Protein AF-A0AAW3ND46-F1 (afdb_monomer_lite)

Radius of gyration: 21.7 Å; chains: 1; bounding box: 40×54×68 Å

pLDDT: mean 82.93, std 16.13, range [40.53, 98.38]

Secondary structure (DSSP, 8-state):
--HHHHHHHHHHHHHHHHHT-SPPPPTTSPPPGGGHHHHHHHHTTS-GGG--HHHHHHHHHHHHHHHHHHHHHHHHHHH-SEEE-TTS-EEE-THHHHHHHHHHHHHHHHHHHT-SGGGGGT--HHHHHHHHHHHHHHHHHHHHHHHHTT-------

Structure (mmCIF, N/CA/C/O backbone):
data_AF-A0AAW3ND46-F1
#
_entry.id   AF-A0AAW3ND46-F1
#
loop_
_atom_site.group_PDB
_atom_site.id
_atom_site.type_symbol
_atom_site.label_atom_id
_atom_site.label_alt_id
_atom_site.label_comp_id
_atom_site.label_asym_id
_atom_site.label_entity_id
_atom_site.label_seq_id
_atom_site.pdbx_PDB_ins_code
_atom_site.Cartn_x
_atom_site.Cartn_y
_atom_site.Cartn_z
_atom_site.occupancy
_atom_site.B_iso_or_equiv
_atom_site.auth_seq_id
_atom_site.auth_comp_id
_atom_site.auth_asym_id
_atom_site.auth_atom_id
_atom_site.pdbx_PDB_model_num
ATOM 1 N N . MET A 1 1 ? 19.446 11.994 -34.950 1.00 48.09 1 MET A N 1
ATOM 2 C CA . MET A 1 1 ? 18.879 10.809 -35.632 1.00 48.09 1 MET A CA 1
ATOM 3 C C . MET A 1 1 ? 19.284 9.558 -34.847 1.00 48.09 1 MET A C 1
ATOM 5 O O . MET A 1 1 ? 20.366 9.038 -35.062 1.00 48.09 1 MET A O 1
ATOM 9 N N . ARG A 1 2 ? 18.483 9.152 -33.846 1.00 54.22 2 ARG A N 1
ATOM 10 C CA . ARG A 1 2 ? 18.776 8.015 -32.934 1.00 54.22 2 ARG A CA 1
ATOM 11 C C . ARG A 1 2 ? 17.523 7.200 -32.551 1.00 54.22 2 ARG A C 1
ATOM 13 O O . ARG A 1 2 ? 17.527 6.427 -31.612 1.00 54.22 2 ARG A O 1
ATOM 20 N N . THR A 1 3 ? 16.435 7.367 -33.305 1.00 52.78 3 THR A N 1
ATOM 21 C CA . THR A 1 3 ? 15.072 6.996 -32.883 1.00 52.78 3 THR A CA 1
ATOM 22 C C . THR A 1 3 ? 14.716 5.520 -33.108 1.00 52.78 3 THR A C 1
ATOM 24 O O . THR A 1 3 ? 13.919 4.961 -32.364 1.00 52.78 3 THR A O 1
ATOM 27 N N . ARG A 1 4 ? 15.293 4.863 -34.125 1.00 57.28 4 ARG A N 1
ATOM 28 C CA . ARG A 1 4 ? 14.912 3.485 -34.499 1.00 57.28 4 ARG A CA 1
ATOM 29 C C . ARG A 1 4 ? 15.603 2.420 -33.628 1.00 57.28 4 ARG A C 1
ATOM 31 O O . ARG A 1 4 ? 14.979 1.426 -33.265 1.00 57.28 4 ARG A O 1
ATOM 38 N N . SER A 1 5 ? 16.861 2.648 -33.248 1.00 59.62 5 SER A N 1
ATOM 39 C CA . SER A 1 5 ? 17.641 1.708 -32.426 1.00 59.62 5 SER A CA 1
ATOM 40 C C . SER A 1 5 ? 17.194 1.688 -30.958 1.00 59.62 5 SER A C 1
ATOM 42 O O . SER A 1 5 ? 17.076 0.618 -30.366 1.00 59.62 5 SER A O 1
ATOM 44 N N . ASP A 1 6 ? 16.846 2.844 -30.382 1.00 67.75 6 ASP A N 1
ATOM 45 C CA . ASP A 1 6 ? 16.344 2.911 -28.999 1.00 67.75 6 ASP A CA 1
ATOM 46 C C . ASP A 1 6 ? 14.941 2.277 -28.875 1.00 67.75 6 ASP A C 1
ATOM 48 O O . ASP A 1 6 ? 14.637 1.590 -27.897 1.00 67.75 6 ASP A O 1
ATOM 52 N N . SER A 1 7 ? 14.093 2.430 -29.901 1.00 69.69 7 SER A N 1
ATOM 53 C CA . SER A 1 7 ? 12.746 1.840 -29.930 1.00 69.69 7 SER A CA 1
ATOM 54 C C . SER A 1 7 ? 12.763 0.314 -30.050 1.00 69.69 7 SER A C 1
ATOM 56 O O . SER A 1 7 ? 11.997 -0.354 -29.358 1.00 69.69 7 SER A O 1
ATOM 58 N N . THR A 1 8 ? 13.642 -0.243 -30.885 1.00 75.12 8 THR A N 1
ATOM 59 C CA . THR A 1 8 ? 13.802 -1.702 -31.026 1.00 75.12 8 THR A CA 1
ATOM 60 C C . THR A 1 8 ? 14.371 -2.323 -29.752 1.00 75.12 8 THR A C 1
ATOM 62 O O . THR A 1 8 ? 13.836 -3.317 -29.269 1.00 75.12 8 THR A O 1
ATOM 65 N N . THR A 1 9 ? 15.366 -1.680 -29.136 1.00 78.25 9 THR A N 1
ATOM 66 C CA . THR A 1 9 ? 15.918 -2.098 -27.835 1.00 78.25 9 THR A CA 1
ATOM 67 C C . THR A 1 9 ? 14.847 -2.104 -26.738 1.00 78.25 9 THR A C 1
ATOM 69 O O . THR A 1 9 ? 14.763 -3.045 -25.952 1.00 78.25 9 THR A O 1
ATOM 72 N N . THR A 1 10 ? 13.977 -1.090 -26.715 1.00 76.00 10 THR A N 1
ATOM 73 C CA . THR A 1 10 ? 12.874 -0.998 -25.742 1.00 76.00 10 THR A CA 1
ATOM 74 C C . THR A 1 10 ? 11.834 -2.101 -25.945 1.00 76.00 10 THR A C 1
ATOM 76 O O . THR A 1 10 ? 11.384 -2.698 -24.971 1.00 76.00 10 THR A O 1
ATOM 79 N N . ALA A 1 11 ? 11.475 -2.409 -27.195 1.00 78.88 11 ALA A N 1
ATOM 80 C CA . ALA A 1 11 ? 10.524 -3.476 -27.503 1.00 78.88 11 ALA A CA 1
ATOM 81 C C . ALA A 1 11 ? 11.055 -4.865 -27.106 1.00 78.88 11 ALA A C 1
ATOM 83 O O . ALA A 1 11 ? 10.318 -5.663 -26.529 1.00 78.88 11 ALA A O 1
ATOM 84 N N . VAL A 1 12 ? 12.343 -5.136 -27.352 1.00 80.94 12 VAL A N 1
ATOM 85 C CA . VAL A 1 12 ? 12.990 -6.394 -26.941 1.00 80.94 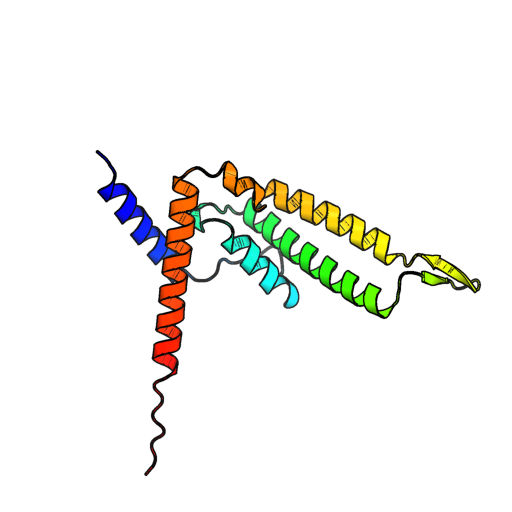12 VAL A CA 1
ATOM 86 C C . VAL A 1 12 ? 13.018 -6.523 -25.417 1.00 80.94 12 VAL A C 1
ATOM 88 O O . VAL A 1 12 ? 12.632 -7.566 -24.894 1.00 80.94 12 VAL A O 1
ATOM 91 N N . ALA A 1 13 ? 13.404 -5.465 -24.697 1.00 78.44 13 ALA A N 1
ATOM 92 C CA . ALA A 1 13 ? 13.407 -5.468 -23.233 1.00 78.44 13 ALA A CA 1
ATOM 93 C C . ALA A 1 13 ? 11.998 -5.686 -22.652 1.00 78.44 13 ALA A C 1
ATOM 95 O O . ALA A 1 13 ? 11.836 -6.444 -21.698 1.00 78.44 13 ALA A O 1
ATOM 96 N N . ALA A 1 14 ? 10.971 -5.085 -23.259 1.00 76.31 14 ALA A N 1
ATOM 97 C CA . ALA A 1 14 ? 9.583 -5.281 -22.854 1.00 76.31 14 ALA A CA 1
ATOM 98 C C . ALA A 1 14 ? 9.108 -6.729 -23.063 1.00 76.31 14 ALA A C 1
ATOM 100 O O . ALA A 1 14 ? 8.479 -7.305 -22.175 1.00 76.31 14 ALA A O 1
ATOM 101 N N . ALA A 1 15 ? 9.450 -7.340 -24.201 1.00 76.94 15 ALA A N 1
ATOM 102 C CA . ALA A 1 15 ? 9.143 -8.744 -24.468 1.00 76.94 15 ALA A CA 1
ATOM 103 C C . ALA A 1 15 ? 9.863 -9.684 -23.485 1.00 76.94 15 ALA A C 1
ATOM 105 O O . ALA A 1 15 ? 9.253 -10.612 -22.957 1.00 76.94 15 ALA A O 1
ATOM 106 N N . GLN A 1 16 ? 11.135 -9.412 -23.175 1.00 76.38 16 GLN A N 1
ATOM 107 C CA . GLN A 1 16 ? 11.898 -10.167 -22.175 1.00 76.38 16 GLN A CA 1
ATOM 108 C C . GLN A 1 16 ? 11.294 -10.029 -20.771 1.00 76.38 16 GLN A C 1
ATOM 110 O O . GLN A 1 16 ? 11.166 -11.023 -20.058 1.00 76.38 16 GLN A O 1
ATOM 115 N N . ALA A 1 17 ? 10.877 -8.823 -20.378 1.00 75.06 17 ALA A N 1
ATOM 116 C CA . ALA A 1 17 ? 10.232 -8.577 -19.090 1.00 75.06 17 ALA A CA 1
ATOM 117 C C . ALA A 1 17 ? 8.877 -9.294 -18.979 1.00 75.06 17 ALA A C 1
ATOM 119 O O . ALA A 1 17 ? 8.554 -9.823 -17.918 1.00 75.06 17 ALA A O 1
ATOM 120 N N . ALA A 1 18 ? 8.102 -9.351 -20.067 1.00 73.62 18 ALA A N 1
ATOM 121 C CA . ALA A 1 18 ? 6.863 -10.125 -20.118 1.00 73.62 18 ALA A CA 1
ATOM 122 C C . ALA A 1 18 ? 7.124 -11.641 -20.027 1.00 73.62 18 ALA A C 1
ATOM 124 O O . ALA A 1 18 ? 6.386 -12.344 -19.343 1.00 73.62 18 ALA A O 1
ATOM 125 N N . ALA A 1 19 ? 8.200 -12.133 -20.651 1.00 72.12 19 ALA A N 1
ATOM 126 C CA . ALA A 1 19 ? 8.590 -13.543 -20.611 1.00 72.12 19 ALA A CA 1
ATOM 127 C C . ALA A 1 19 ? 9.213 -13.986 -19.271 1.00 72.12 19 ALA A C 1
ATOM 129 O O . ALA A 1 19 ? 9.127 -15.157 -18.915 1.00 72.12 19 ALA A O 1
ATOM 130 N N . SER A 1 20 ? 9.828 -13.067 -18.515 1.00 68.38 20 SER A N 1
ATOM 131 C CA . SER A 1 20 ? 10.511 -13.359 -17.237 1.00 68.38 20 SER A CA 1
ATOM 132 C C . SER A 1 20 ? 9.558 -13.679 -16.075 1.00 68.38 20 SER A C 1
ATOM 134 O O . SER A 1 20 ? 10.005 -14.083 -15.002 1.00 68.38 20 SER A O 1
ATOM 136 N N . GLY A 1 21 ? 8.249 -13.527 -16.287 1.00 69.06 21 GLY A N 1
ATOM 137 C CA . GLY A 1 21 ? 7.216 -13.836 -15.306 1.00 69.06 21 GLY A CA 1
ATOM 138 C C . GLY A 1 21 ? 7.040 -12.770 -14.214 1.00 69.06 21 GLY A C 1
ATOM 139 O O . GLY A 1 21 ? 7.677 -11.712 -14.248 1.00 69.06 21 GLY A O 1
ATOM 140 N N . PRO A 1 22 ? 6.128 -13.013 -13.253 1.00 78.62 22 PRO A N 1
ATOM 141 C CA . PRO A 1 22 ? 5.796 -12.050 -12.208 1.00 78.62 22 PRO A CA 1
ATOM 142 C C . PRO A 1 22 ? 6.983 -11.744 -11.291 1.00 78.62 22 PRO A C 1
ATOM 144 O O . PRO A 1 22 ? 7.732 -12.635 -10.882 1.00 78.62 22 PRO A O 1
ATOM 147 N N . MET A 1 23 ? 7.127 -10.470 -10.928 1.00 86.75 23 MET A N 1
ATOM 148 C CA . MET A 1 23 ? 8.145 -10.021 -9.983 1.00 86.75 23 MET A CA 1
ATOM 149 C C . MET A 1 23 ? 7.853 -10.574 -8.586 1.00 86.75 23 MET A C 1
ATOM 151 O O . MET A 1 23 ? 6.727 -10.485 -8.097 1.00 86.75 23 MET A O 1
ATOM 155 N N . LYS A 1 24 ? 8.880 -11.133 -7.939 1.00 89.69 24 LYS A N 1
ATOM 156 C CA . LYS A 1 24 ? 8.756 -11.761 -6.620 1.00 89.69 24 LYS A CA 1
ATOM 157 C C . LYS A 1 24 ? 9.183 -10.808 -5.499 1.00 89.69 24 LYS A C 1
ATOM 159 O O . LYS A 1 24 ? 10.137 -10.048 -5.692 1.00 89.69 24 LYS A O 1
ATOM 164 N N . PRO A 1 25 ? 8.511 -10.844 -4.335 1.00 92.69 25 PRO A N 1
ATOM 165 C CA . PRO A 1 25 ? 8.955 -10.108 -3.158 1.00 92.69 25 PRO A CA 1
ATOM 166 C C . PRO A 1 25 ? 10.287 -10.665 -2.625 1.00 92.69 25 PRO A C 1
ATOM 168 O O . PRO A 1 25 ? 10.616 -11.822 -2.897 1.00 92.69 25 PRO A O 1
ATOM 171 N N . PRO A 1 26 ? 11.061 -9.876 -1.855 1.00 93.12 26 PRO A N 1
ATOM 172 C CA . PRO A 1 26 ? 12.303 -10.352 -1.251 1.00 93.12 26 PRO A CA 1
ATOM 173 C C . PRO A 1 26 ? 12.062 -11.485 -0.245 1.00 93.12 26 PRO A C 1
ATOM 175 O O . PRO A 1 26 ? 11.132 -11.404 0.553 1.00 93.12 26 PRO A O 1
ATOM 178 N N . ASP A 1 27 ? 12.964 -12.471 -0.189 1.00 91.19 27 ASP A N 1
ATOM 179 C CA . ASP A 1 27 ? 12.820 -13.683 0.645 1.00 91.19 27 ASP A CA 1
ATOM 180 C C . ASP A 1 27 ? 12.587 -13.411 2.143 1.00 91.19 27 ASP A C 1
ATOM 182 O O . ASP A 1 27 ? 11.955 -14.196 2.850 1.00 91.19 27 ASP A O 1
ATOM 186 N N . HIS A 1 28 ? 13.096 -12.283 2.644 1.00 92.00 28 HIS A N 1
ATOM 187 C CA . HIS A 1 28 ? 12.965 -11.888 4.045 1.00 92.00 28 HIS A CA 1
ATOM 188 C C . HIS A 1 28 ? 11.611 -11.232 4.377 1.00 92.00 28 HIS A C 1
ATOM 190 O O . HIS A 1 28 ? 11.350 -10.946 5.547 1.00 92.00 28 HIS A O 1
ATOM 196 N N . ILE A 1 29 ? 10.735 -11.001 3.389 1.00 93.88 29 ILE A N 1
ATOM 197 C CA . ILE A 1 29 ? 9.384 -10.463 3.588 1.00 93.88 29 ILE A CA 1
ATOM 198 C C . ILE A 1 29 ? 8.359 -11.439 3.023 1.00 93.88 29 ILE A C 1
ATOM 200 O O . ILE A 1 29 ? 8.259 -11.658 1.821 1.00 93.88 29 ILE A O 1
ATOM 204 N N . LYS A 1 30 ? 7.532 -11.984 3.914 1.00 94.25 30 LYS A N 1
ATOM 205 C CA . LYS A 1 30 ? 6.430 -12.870 3.539 1.00 94.25 30 LYS A CA 1
ATOM 206 C C . LYS A 1 30 ? 5.160 -12.059 3.298 1.00 94.25 30 LYS A C 1
ATOM 208 O O . LYS A 1 30 ? 4.708 -11.351 4.201 1.00 94.25 30 LYS A O 1
ATOM 213 N N . LEU A 1 31 ? 4.599 -12.185 2.098 1.00 95.56 31 LEU A N 1
ATOM 214 C CA . LEU A 1 31 ? 3.268 -11.686 1.758 1.00 95.56 31 LEU A CA 1
ATOM 215 C C . LEU A 1 31 ? 2.203 -12.721 2.141 1.00 95.56 31 LEU A C 1
ATOM 217 O O . LEU A 1 31 ? 2.392 -13.923 1.940 1.00 95.56 31 LEU A O 1
ATOM 221 N N . ARG A 1 32 ? 1.099 -12.246 2.713 1.00 96.75 32 ARG A N 1
ATOM 222 C CA . ARG A 1 32 ? -0.136 -13.005 2.953 1.00 96.75 32 ARG A CA 1
ATOM 223 C C . ARG A 1 32 ? -0.929 -13.080 1.650 1.00 96.75 32 ARG A C 1
ATOM 225 O O . ARG A 1 32 ? -0.712 -12.280 0.746 1.00 96.75 32 ARG A O 1
ATOM 232 N N . GLU A 1 33 ? -1.893 -13.990 1.586 1.00 95.19 33 GLU A N 1
ATOM 233 C CA . GLU A 1 33 ? -2.767 -14.155 0.417 1.00 95.19 33 GLU A CA 1
ATOM 234 C C . GLU A 1 33 ? -3.409 -12.828 -0.028 1.00 95.19 33 GLU A C 1
ATOM 236 O O . GLU A 1 33 ? -3.264 -12.419 -1.176 1.00 95.19 33 GLU A O 1
ATOM 241 N N . ASN A 1 34 ? -3.973 -12.076 0.921 1.00 95.56 34 ASN A N 1
ATOM 242 C CA . ASN A 1 34 ? -4.629 -10.792 0.650 1.00 95.56 34 ASN A CA 1
ATOM 243 C C . ASN A 1 34 ? -3.664 -9.648 0.286 1.00 95.56 34 ASN A C 1
ATOM 245 O O . ASN A 1 34 ? -4.119 -8.586 -0.129 1.00 95.56 34 ASN A O 1
ATOM 249 N N . ASP A 1 35 ? -2.348 -9.824 0.451 1.00 97.69 35 ASP A N 1
ATOM 250 C CA . ASP A 1 35 ? -1.367 -8.785 0.115 1.00 97.69 35 ASP A CA 1
ATOM 251 C C . ASP A 1 35 ? -1.014 -8.795 -1.386 1.00 97.69 35 ASP A C 1
ATOM 253 O O . ASP A 1 35 ? -0.576 -7.773 -1.919 1.00 97.69 35 ASP A O 1
ATOM 257 N N . TRP A 1 36 ? -1.201 -9.928 -2.078 1.00 95.56 36 TRP A N 1
ATOM 258 C CA . TRP A 1 36 ? -0.779 -10.120 -3.473 1.00 95.56 36 TRP A CA 1
ATOM 259 C C . TRP A 1 36 ? -1.419 -9.153 -4.475 1.00 95.56 36 TRP A C 1
ATOM 261 O O . TRP A 1 36 ? -0.668 -8.574 -5.261 1.00 95.56 36 TRP A O 1
ATOM 271 N N . PRO A 1 37 ? -2.736 -8.867 -4.428 1.00 94.75 37 PRO A N 1
ATOM 272 C CA . PRO A 1 37 ? -3.336 -7.899 -5.348 1.00 94.75 37 PRO A CA 1
ATOM 273 C C . PRO A 1 37 ? -2.700 -6.504 -5.242 1.00 94.75 37 PRO A C 1
ATOM 275 O O . PRO A 1 37 ? -2.489 -5.827 -6.249 1.00 94.75 37 PRO A O 1
ATOM 278 N N . TYR A 1 38 ? -2.344 -6.082 -4.024 1.00 95.75 38 TYR A N 1
ATOM 279 C CA . TYR A 1 38 ? -1.668 -4.806 -3.791 1.00 95.75 38 TYR A CA 1
ATOM 280 C C . TYR A 1 38 ? -0.217 -4.845 -4.271 1.00 95.75 38 TYR A C 1
ATOM 282 O O . TYR A 1 38 ? 0.240 -3.899 -4.911 1.00 95.75 38 TYR A O 1
ATOM 290 N N . TRP A 1 39 ? 0.500 -5.940 -4.000 1.00 95.69 39 TRP A N 1
ATOM 291 C CA . TRP A 1 39 ? 1.856 -6.155 -4.508 1.00 95.69 39 TRP A CA 1
ATOM 292 C C . TRP A 1 39 ? 1.903 -6.030 -6.028 1.00 95.69 39 TRP A C 1
ATOM 294 O O . TRP A 1 39 ? 2.678 -5.223 -6.546 1.00 95.69 39 TRP A O 1
ATOM 304 N N . ASP A 1 40 ? 1.032 -6.764 -6.718 1.00 92.00 40 ASP A N 1
ATOM 305 C CA . ASP A 1 40 ? 0.962 -6.790 -8.173 1.00 92.00 40 ASP A CA 1
ATOM 306 C C . ASP A 1 40 ? 0.681 -5.396 -8.738 1.00 92.00 40 ASP A C 1
ATOM 308 O O . ASP A 1 40 ? 1.372 -4.958 -9.660 1.00 92.00 40 ASP A O 1
ATOM 312 N N . ALA A 1 41 ? -0.261 -4.656 -8.149 1.00 90.56 41 ALA A N 1
ATOM 313 C CA . ALA A 1 41 ? -0.551 -3.284 -8.556 1.00 90.56 41 ALA A CA 1
ATOM 314 C C . ALA A 1 41 ? 0.661 -2.347 -8.378 1.00 90.56 41 ALA A C 1
ATOM 316 O O . ALA A 1 41 ? 0.954 -1.533 -9.258 1.00 90.56 41 ALA A O 1
ATOM 317 N N . ILE A 1 42 ? 1.395 -2.473 -7.267 1.00 91.94 42 ILE A N 1
ATOM 318 C CA . ILE A 1 42 ? 2.561 -1.630 -6.964 1.00 91.94 42 ILE A CA 1
ATOM 319 C C . ILE A 1 42 ? 3.709 -1.914 -7.936 1.00 91.94 42 ILE A C 1
ATOM 321 O O . ILE A 1 42 ? 4.249 -0.976 -8.528 1.00 91.94 42 ILE A O 1
ATOM 325 N N . VAL A 1 43 ? 4.083 -3.182 -8.134 1.00 91.31 43 VAL A N 1
ATOM 326 C CA . VAL A 1 43 ? 5.239 -3.527 -8.983 1.00 91.31 43 VAL A CA 1
ATOM 327 C C . VAL A 1 43 ? 4.984 -3.272 -10.467 1.00 91.31 43 VAL A C 1
ATOM 329 O O . VAL A 1 43 ? 5.923 -3.036 -11.228 1.00 91.31 43 VAL A O 1
ATOM 332 N N . GLN A 1 44 ? 3.715 -3.249 -10.882 1.00 86.19 44 GLN A N 1
ATOM 333 C CA . GLN A 1 44 ? 3.308 -2.905 -12.245 1.00 86.19 44 GLN A CA 1
ATOM 334 C C . GLN A 1 44 ? 3.236 -1.392 -12.507 1.00 86.19 44 GLN A C 1
ATOM 336 O O . GLN A 1 44 ? 3.132 -0.985 -13.666 1.00 86.19 44 GLN A O 1
ATOM 341 N N . ALA A 1 45 ? 3.336 -0.543 -11.478 1.00 85.06 45 ALA A N 1
ATOM 342 C CA . ALA A 1 45 ? 3.279 0.915 -11.633 1.00 85.06 45 ALA A CA 1
ATOM 343 C C . ALA A 1 45 ? 4.536 1.514 -12.301 1.00 85.06 45 ALA A C 1
ATOM 345 O O . ALA A 1 45 ? 4.512 2.650 -12.791 1.00 85.06 45 ALA A O 1
ATOM 346 N N . ARG A 1 46 ? 5.644 0.763 -12.328 1.00 85.12 46 ARG A N 1
ATOM 347 C CA . ARG A 1 46 ? 6.936 1.146 -12.915 1.00 85.12 46 ARG A CA 1
ATOM 348 C C . ARG A 1 46 ? 7.502 -0.005 -13.746 1.00 85.12 46 ARG A C 1
ATOM 350 O O . ARG A 1 46 ? 7.225 -1.165 -13.466 1.00 85.12 46 ARG A O 1
ATOM 357 N N . ALA A 1 47 ? 8.327 0.326 -14.740 1.00 83.06 47 ALA A N 1
ATOM 358 C CA . ALA A 1 47 ? 8.974 -0.673 -15.588 1.00 83.06 47 ALA A CA 1
ATOM 359 C C . ALA A 1 47 ? 9.840 -1.638 -14.757 1.00 83.06 47 ALA A C 1
ATOM 361 O O . ALA A 1 47 ? 10.544 -1.200 -13.836 1.00 83.06 47 ALA A O 1
ATOM 362 N N . ALA A 1 48 ? 9.816 -2.928 -15.098 1.00 82.69 48 ALA A N 1
ATOM 363 C CA . ALA A 1 48 ? 10.439 -4.009 -14.331 1.00 82.69 48 ALA A CA 1
ATOM 364 C C . ALA A 1 48 ? 11.934 -3.758 -14.070 1.00 82.69 48 ALA A C 1
ATOM 366 O O . ALA A 1 48 ? 12.428 -3.987 -12.969 1.00 82.69 48 ALA A O 1
ATOM 367 N N . THR A 1 49 ? 12.639 -3.184 -15.048 1.00 82.75 49 THR A N 1
ATOM 368 C CA . THR A 1 49 ? 14.079 -2.885 -14.959 1.00 82.75 49 THR A CA 1
ATOM 369 C C . THR A 1 49 ? 14.432 -1.757 -13.988 1.00 82.75 49 THR A C 1
ATOM 371 O O . THR A 1 49 ? 15.607 -1.458 -13.804 1.00 82.75 49 THR A O 1
ATOM 374 N N . THR A 1 50 ? 13.442 -1.042 -13.449 1.00 84.25 50 THR A N 1
ATOM 375 C CA . THR A 1 50 ? 13.679 0.104 -12.556 1.00 84.25 50 THR A CA 1
ATOM 376 C C . THR A 1 50 ? 13.660 -0.275 -11.082 1.00 84.25 50 THR A C 1
ATOM 378 O O . THR A 1 50 ? 13.993 0.564 -10.251 1.00 84.25 50 THR A O 1
ATOM 381 N N . TRP A 1 51 ? 13.256 -1.499 -10.754 1.00 88.06 51 TRP A N 1
ATOM 382 C CA . TRP A 1 51 ? 13.159 -1.974 -9.382 1.00 88.06 51 TRP A CA 1
ATOM 383 C C . TRP A 1 51 ? 14.512 -2.477 -8.877 1.00 88.06 51 TRP A C 1
ATOM 385 O O . TRP A 1 51 ? 15.235 -3.174 -9.586 1.00 88.06 51 TRP A O 1
ATOM 395 N N . ASN A 1 52 ? 14.841 -2.143 -7.632 1.00 90.44 52 ASN A N 1
ATOM 396 C CA . ASN A 1 52 ? 15.979 -2.700 -6.902 1.00 90.44 52 ASN A CA 1
ATOM 397 C C . ASN A 1 52 ? 15.485 -3.438 -5.642 1.00 90.44 52 ASN A C 1
ATOM 399 O O . ASN A 1 52 ? 14.330 -3.296 -5.250 1.00 90.44 52 ASN A O 1
ATOM 403 N N . ASN A 1 53 ? 16.354 -4.196 -4.967 1.00 90.25 53 ASN A N 1
ATOM 404 C CA . ASN A 1 53 ? 15.955 -4.994 -3.798 1.00 90.25 53 ASN A CA 1
ATOM 405 C C . ASN A 1 53 ? 15.370 -4.165 -2.638 1.00 90.25 53 ASN A C 1
ATOM 407 O O . ASN A 1 53 ? 14.473 -4.643 -1.946 1.00 90.25 53 ASN A O 1
ATOM 411 N N . ALA A 1 54 ? 15.850 -2.936 -2.424 1.00 92.00 54 ALA A N 1
ATOM 412 C CA . ALA A 1 54 ? 15.308 -2.046 -1.399 1.00 92.00 54 ALA A CA 1
ATOM 413 C C . ALA A 1 54 ? 13.915 -1.526 -1.792 1.00 92.00 54 ALA A C 1
ATOM 415 O O . ALA A 1 54 ? 13.008 -1.535 -0.959 1.00 92.00 54 ALA A O 1
ATOM 416 N N . ASP A 1 55 ? 13.710 -1.168 -3.064 1.00 92.81 55 ASP A N 1
ATOM 417 C CA . ASP A 1 55 ? 12.393 -0.807 -3.600 1.00 92.81 55 ASP A CA 1
ATOM 418 C C . ASP A 1 55 ? 11.411 -1.980 -3.435 1.00 92.81 55 ASP A C 1
ATOM 420 O O . ASP A 1 55 ? 10.288 -1.783 -2.982 1.00 92.81 55 ASP A O 1
ATOM 424 N N . LEU A 1 56 ? 11.831 -3.218 -3.721 1.00 94.25 56 LEU A N 1
ATOM 425 C CA . LEU A 1 56 ? 10.985 -4.405 -3.540 1.00 94.25 56 LEU A CA 1
ATOM 426 C C . LEU A 1 56 ? 10.620 -4.641 -2.071 1.00 94.25 56 LEU A C 1
ATOM 428 O O . LEU A 1 56 ? 9.485 -5.006 -1.766 1.00 94.25 56 LEU A O 1
ATOM 432 N N . ALA A 1 57 ? 11.545 -4.385 -1.145 1.00 96.12 57 ALA A N 1
ATOM 433 C CA . ALA A 1 57 ? 11.257 -4.484 0.281 1.00 96.12 57 ALA A CA 1
ATOM 434 C C . ALA A 1 57 ? 10.234 -3.427 0.732 1.00 96.12 57 ALA A C 1
ATOM 436 O O . ALA A 1 57 ? 9.312 -3.721 1.500 1.00 96.12 57 ALA A O 1
ATOM 437 N N . LEU A 1 58 ? 10.356 -2.195 0.233 1.00 95.88 58 LEU A N 1
ATOM 438 C CA . LEU A 1 58 ? 9.393 -1.126 0.499 1.00 95.88 58 LEU A CA 1
ATOM 439 C C . LEU A 1 58 ? 8.027 -1.416 -0.140 1.00 95.88 58 LEU A C 1
ATOM 441 O O . LEU A 1 58 ? 7.005 -1.209 0.514 1.00 95.88 58 LEU A O 1
ATOM 445 N N . ALA A 1 59 ? 7.997 -1.944 -1.366 1.00 96.06 59 ALA A N 1
ATOM 446 C CA . ALA A 1 59 ? 6.772 -2.334 -2.064 1.00 96.06 59 ALA A CA 1
ATOM 447 C C . ALA A 1 59 ? 6.023 -3.445 -1.325 1.00 96.06 59 ALA A C 1
ATOM 449 O O . ALA A 1 59 ? 4.813 -3.343 -1.134 1.00 96.06 59 ALA A O 1
ATOM 450 N N . ALA A 1 60 ? 6.736 -4.455 -0.822 1.00 97.19 60 ALA A N 1
ATOM 451 C CA . ALA A 1 60 ? 6.131 -5.532 -0.046 1.00 97.19 60 ALA A CA 1
ATOM 452 C C . ALA A 1 60 ? 5.518 -5.006 1.263 1.00 97.19 60 ALA A C 1
ATOM 454 O O . ALA A 1 60 ? 4.407 -5.380 1.636 1.00 97.19 60 ALA A O 1
ATOM 455 N N . ASN A 1 61 ? 6.199 -4.081 1.946 1.00 97.19 61 ASN A N 1
ATOM 456 C CA . ASN A 1 61 ? 5.650 -3.437 3.140 1.00 97.19 61 ASN A CA 1
ATOM 457 C C . ASN A 1 61 ? 4.453 -2.525 2.828 1.00 97.19 61 ASN A C 1
ATOM 459 O O . ASN A 1 61 ? 3.514 -2.454 3.627 1.00 97.19 61 ASN A O 1
ATOM 463 N N . LEU A 1 62 ? 4.461 -1.843 1.680 1.00 97.38 62 LEU A N 1
ATOM 464 C CA . LEU A 1 62 ? 3.332 -1.032 1.230 1.00 97.38 62 LEU A CA 1
ATOM 465 C C . LEU A 1 62 ? 2.114 -1.910 0.932 1.00 97.38 62 LEU A C 1
ATOM 467 O O . LEU A 1 62 ? 1.037 -1.603 1.436 1.00 97.38 62 LEU A O 1
ATOM 471 N N . ALA A 1 63 ? 2.296 -3.023 0.216 1.00 97.62 63 ALA A N 1
ATOM 472 C CA . ALA A 1 63 ? 1.235 -3.984 -0.08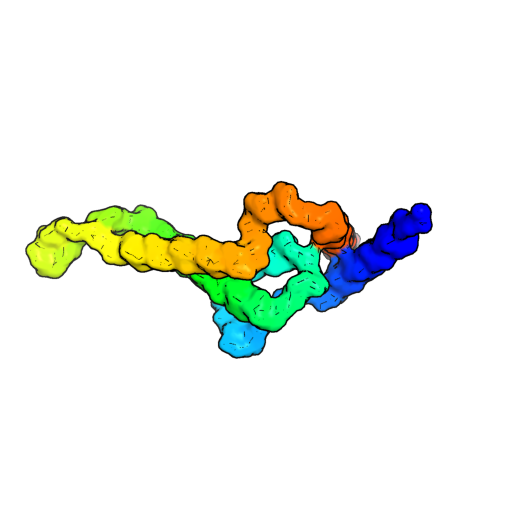1 1.00 97.62 63 ALA A CA 1
ATOM 473 C C . ALA A 1 63 ? 0.559 -4.494 1.201 1.00 97.62 63 ALA A C 1
ATOM 475 O O . ALA A 1 63 ? -0.658 -4.399 1.350 1.00 97.62 63 ALA A O 1
ATOM 476 N N . ARG A 1 64 ? 1.364 -4.918 2.185 1.00 97.94 64 ARG A N 1
ATOM 477 C CA . ARG A 1 64 ? 0.871 -5.341 3.506 1.00 97.94 64 ARG A CA 1
ATOM 478 C C . ARG A 1 64 ? 0.086 -4.244 4.218 1.00 97.94 64 ARG A C 1
ATOM 480 O O . ARG A 1 64 ? -0.968 -4.505 4.791 1.00 97.94 64 ARG A O 1
ATOM 487 N N . THR A 1 65 ? 0.601 -3.016 4.169 1.00 98.19 65 THR A N 1
ATOM 488 C CA . THR A 1 65 ? -0.037 -1.859 4.806 1.00 98.19 65 THR A CA 1
ATOM 489 C C . THR A 1 65 ? -1.381 -1.540 4.144 1.00 98.19 65 THR A C 1
ATOM 491 O O . THR A 1 65 ? -2.344 -1.270 4.853 1.00 98.19 65 THR A O 1
ATOM 494 N N . GLN A 1 66 ? -1.477 -1.600 2.812 1.00 98.00 66 GLN A N 1
ATOM 495 C CA . GLN A 1 66 ? -2.731 -1.366 2.087 1.00 98.00 66 GLN A CA 1
ATOM 496 C C . GLN A 1 66 ? -3.774 -2.457 2.361 1.00 98.00 66 GLN A C 1
ATOM 498 O O . GLN A 1 66 ? -4.939 -2.130 2.587 1.00 98.00 66 GLN A O 1
ATOM 503 N N . ALA A 1 67 ? -3.357 -3.722 2.438 1.00 98.12 67 ALA A N 1
ATOM 504 C CA . ALA A 1 67 ? -4.238 -4.816 2.839 1.00 98.12 67 ALA A CA 1
ATOM 505 C C . ALA A 1 67 ? -4.760 -4.644 4.278 1.00 98.12 67 ALA A C 1
ATOM 507 O O . ALA A 1 67 ? -5.944 -4.852 4.541 1.00 98.12 67 ALA A O 1
ATOM 508 N N . ASP A 1 68 ? -3.905 -4.209 5.213 1.00 98.19 68 ASP A N 1
ATOM 509 C CA . ASP A 1 68 ? -4.318 -3.948 6.597 1.00 98.19 68 ASP A CA 1
ATOM 510 C C . ASP A 1 68 ? -5.285 -2.760 6.709 1.00 98.19 68 ASP A C 1
ATOM 512 O O . ASP A 1 68 ? -6.224 -2.827 7.501 1.00 98.19 68 ASP A O 1
ATOM 516 N N . ILE A 1 69 ? -5.086 -1.702 5.912 1.00 98.38 69 ILE A N 1
ATOM 517 C CA . ILE A 1 69 ? -6.032 -0.578 5.800 1.00 98.38 69 ILE A CA 1
ATOM 518 C C . ILE A 1 69 ? -7.389 -1.098 5.330 1.00 98.38 69 ILE A C 1
ATOM 520 O O . ILE A 1 69 ? -8.387 -0.849 5.997 1.00 98.38 69 ILE A O 1
ATOM 524 N N . SER A 1 70 ? -7.421 -1.871 4.240 1.00 97.94 70 SER A N 1
ATOM 525 C CA . SER A 1 70 ? -8.671 -2.410 3.695 1.00 97.94 70 SER A CA 1
ATOM 526 C C . SER A 1 70 ? -9.406 -3.292 4.701 1.00 97.94 70 SER A C 1
ATOM 528 O O . SER A 1 70 ? -10.616 -3.165 4.855 1.00 97.94 70 SER A O 1
ATOM 530 N N . ARG A 1 71 ? -8.683 -4.163 5.416 1.00 97.75 71 ARG A N 1
ATOM 531 C CA . ARG A 1 71 ? -9.267 -4.995 6.472 1.00 97.75 71 ARG A CA 1
ATOM 532 C C . ARG A 1 71 ? -9.866 -4.141 7.593 1.00 97.75 71 ARG A C 1
ATOM 534 O O . ARG A 1 71 ? -10.994 -4.388 7.998 1.00 97.75 71 ARG A O 1
ATOM 541 N N . LEU A 1 72 ? -9.129 -3.145 8.092 1.00 97.81 72 LEU A N 1
ATOM 542 C CA . LEU A 1 72 ? -9.612 -2.276 9.171 1.00 97.81 72 LEU A CA 1
ATOM 543 C C . LEU A 1 72 ? -10.803 -1.417 8.747 1.00 97.81 72 LEU A C 1
ATOM 545 O O . LEU A 1 72 ? -11.677 -1.181 9.573 1.00 97.81 72 LEU A O 1
ATOM 549 N N . SER A 1 73 ? -10.846 -0.961 7.494 1.00 97.38 73 SER A N 1
ATOM 550 C CA . SER A 1 73 ? -12.001 -0.244 6.951 1.00 97.38 73 SER A CA 1
ATOM 551 C C . SER A 1 73 ? -13.257 -1.113 6.971 1.00 97.38 73 SER A C 1
ATOM 553 O O . SER A 1 73 ? -14.269 -0.670 7.497 1.00 97.38 73 SER A O 1
ATOM 555 N N . LEU A 1 74 ? -13.171 -2.365 6.509 1.00 97.62 74 LEU A N 1
ATOM 556 C CA . LEU A 1 74 ? -14.301 -3.303 6.551 1.00 97.62 74 LEU A CA 1
ATOM 557 C C . LEU A 1 74 ? -14.740 -3.622 7.986 1.00 97.62 74 LEU A C 1
ATOM 559 O O . LEU A 1 74 ? -15.927 -3.665 8.282 1.00 97.62 74 LEU A O 1
ATOM 563 N N . GLU A 1 75 ? -13.785 -3.820 8.895 1.00 97.31 75 GLU A N 1
ATOM 564 C CA . GLU A 1 75 ? -14.099 -4.036 10.310 1.00 97.31 75 GLU A CA 1
ATOM 565 C C . GLU A 1 75 ? -14.778 -2.815 10.953 1.00 97.31 75 GLU A C 1
ATOM 567 O O . GLU A 1 75 ? -15.651 -2.979 11.797 1.00 97.31 75 GLU A O 1
ATOM 572 N N . LEU A 1 76 ? -14.386 -1.595 10.575 1.00 97.06 76 LEU A N 1
ATOM 573 C CA . LEU A 1 76 ? -15.018 -0.362 11.053 1.00 97.06 76 LEU A CA 1
ATOM 574 C C . LEU A 1 76 ? -16.420 -0.159 10.467 1.00 97.06 76 LEU A C 1
ATOM 576 O O . LEU A 1 76 ? -17.284 0.362 11.164 1.00 97.06 76 LEU A O 1
ATOM 580 N N . GLU A 1 77 ? -16.657 -0.575 9.222 1.00 96.50 77 GLU A N 1
ATOM 581 C CA . GLU A 1 77 ? -17.995 -0.560 8.617 1.00 96.50 77 GLU A CA 1
ATOM 582 C C . GLU A 1 77 ? -18.972 -1.483 9.362 1.00 96.50 77 GLU A C 1
ATOM 584 O O . GLU A 1 77 ? -20.143 -1.135 9.507 1.00 96.50 77 GLU A O 1
ATOM 589 N N . ASP A 1 78 ? -18.489 -2.621 9.870 1.00 96.50 78 ASP A N 1
ATOM 590 C CA . ASP A 1 78 ? -19.283 -3.571 10.660 1.00 96.50 78 ASP A CA 1
ATOM 591 C C . ASP A 1 78 ? -19.470 -3.119 12.123 1.00 96.50 78 ASP A C 1
ATOM 593 O O . ASP A 1 78 ? -20.576 -3.157 12.662 1.00 96.50 78 ASP A O 1
ATOM 597 N N . GLU A 1 79 ? -18.403 -2.650 12.778 1.00 94.75 79 GLU A N 1
ATOM 598 C CA . GLU A 1 79 ? -18.427 -2.276 14.203 1.00 94.75 79 GLU A CA 1
ATOM 599 C C . GLU A 1 79 ? -18.998 -0.874 14.471 1.00 94.75 79 GLU A C 1
ATOM 601 O O . GLU A 1 79 ? -19.491 -0.603 15.570 1.00 94.75 79 GLU A O 1
ATOM 606 N N . GLY A 1 80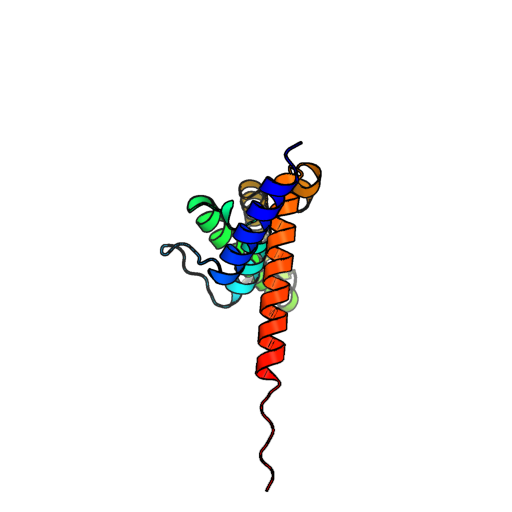 ? -18.903 0.027 13.492 1.00 94.75 80 GLY A N 1
ATOM 607 C CA . GLY A 1 80 ? -19.225 1.442 13.629 1.00 94.75 80 GLY A CA 1
ATOM 608 C C . GLY A 1 80 ? -18.166 2.269 14.373 1.00 94.75 80 GLY A C 1
ATOM 609 O O . GLY A 1 80 ? -17.193 1.765 14.948 1.00 94.75 80 GLY A O 1
ATOM 610 N N . ASP A 1 81 ? -18.383 3.588 14.380 1.00 96.00 81 ASP A N 1
ATOM 611 C CA . ASP A 1 81 ? -17.410 4.568 14.888 1.00 96.00 81 ASP A CA 1
ATOM 612 C C . ASP A 1 81 ? -17.343 4.637 16.423 1.00 96.00 81 ASP A C 1
ATOM 614 O O . ASP A 1 81 ? -16.382 5.155 17.003 1.00 96.00 81 ASP A O 1
ATOM 618 N N . VAL A 1 82 ? -18.381 4.145 17.105 1.00 96.00 82 VAL A N 1
ATOM 619 C CA . VAL A 1 82 ? -18.550 4.257 18.557 1.00 96.00 82 VAL A CA 1
ATOM 620 C C . VAL A 1 82 ? -18.867 2.893 19.147 1.00 96.00 82 VAL A C 1
ATOM 622 O O . VAL A 1 82 ? -19.826 2.240 18.751 1.00 96.00 82 VAL A O 1
ATOM 625 N N . MET A 1 83 ? -18.102 2.505 20.164 1.00 92.69 83 MET A N 1
ATOM 626 C CA . MET A 1 83 ? -18.303 1.273 20.917 1.00 92.69 83 MET A CA 1
ATOM 627 C C . MET A 1 83 ? -18.495 1.556 22.406 1.00 92.69 83 MET A C 1
ATOM 629 O O . MET A 1 83 ? -18.042 2.570 22.937 1.00 92.69 83 MET A O 1
ATOM 633 N N . VAL A 1 84 ? -19.153 0.642 23.114 1.00 94.31 84 VAL A N 1
ATOM 634 C CA . VAL A 1 84 ? -19.340 0.749 24.564 1.00 94.31 84 VAL A CA 1
ATOM 635 C C . VAL A 1 84 ? -18.171 0.067 25.270 1.00 94.31 84 VAL A C 1
ATOM 637 O O . VAL A 1 84 ? -17.905 -1.114 25.054 1.00 94.31 84 VAL A O 1
ATOM 640 N N . ASN A 1 85 ? -17.452 0.805 26.116 1.00 92.44 85 ASN A N 1
ATOM 641 C CA . ASN A 1 85 ? -16.362 0.227 26.902 1.00 92.44 85 ASN A CA 1
ATOM 642 C C . ASN A 1 85 ? -16.891 -0.621 28.081 1.00 92.44 85 ASN A C 1
ATOM 644 O O . ASN A 1 85 ? -18.073 -0.591 28.415 1.00 92.44 85 ASN A O 1
ATOM 648 N N . ALA A 1 86 ? -15.999 -1.315 28.796 1.00 92.00 86 ALA A N 1
ATOM 649 C CA . ALA A 1 86 ? -16.365 -2.121 29.971 1.00 92.00 86 ALA A CA 1
ATOM 650 C C . ALA A 1 86 ? -17.047 -1.328 31.113 1.00 92.00 86 ALA A C 1
ATOM 652 O O . ALA A 1 86 ? -17.633 -1.924 32.010 1.00 92.00 86 ALA A O 1
ATOM 653 N N . ARG A 1 87 ? -16.972 0.011 31.095 1.00 93.31 87 ARG A N 1
ATOM 654 C CA . ARG A 1 87 ? -17.626 0.919 32.053 1.00 93.31 87 ARG A CA 1
ATOM 655 C C . ARG A 1 87 ? -18.984 1.435 31.555 1.00 93.31 87 ARG A C 1
ATOM 657 O O . ARG A 1 87 ? -19.551 2.326 32.179 1.00 93.31 87 ARG A O 1
ATOM 664 N N . GLY A 1 88 ? -19.494 0.929 30.431 1.00 93.75 88 GLY A N 1
ATOM 665 C CA . GLY A 1 88 ? -20.758 1.376 29.842 1.00 93.75 88 GLY A CA 1
ATOM 666 C C . GLY A 1 88 ? -20.684 2.744 29.154 1.00 93.75 88 GLY A C 1
ATOM 667 O O . GLY A 1 88 ? -21.713 3.291 28.771 1.00 93.75 88 GLY A O 1
ATOM 668 N N . THR A 1 89 ? -19.492 3.330 29.004 1.00 94.56 89 THR A N 1
ATOM 669 C CA . THR A 1 89 ? -19.321 4.644 28.368 1.00 94.56 89 THR A CA 1
ATOM 670 C C . THR A 1 89 ? -19.123 4.479 26.857 1.00 94.56 89 THR A C 1
ATOM 672 O O . THR A 1 89 ? -18.257 3.688 26.466 1.00 94.56 89 THR A O 1
ATOM 675 N N . PRO A 1 90 ? -19.851 5.233 26.011 1.00 95.56 90 PRO A N 1
ATOM 676 C CA . PRO A 1 90 ? -19.569 5.310 24.581 1.00 95.56 90 PRO A CA 1
ATOM 677 C C . PRO A 1 90 ? -18.183 5.918 24.342 1.00 95.56 90 PRO A C 1
ATOM 679 O O . PRO A 1 90 ? -17.881 7.009 24.830 1.00 95.56 90 PRO A O 1
ATOM 682 N N . VAL A 1 91 ? -17.331 5.207 23.613 1.00 96.00 91 VAL A N 1
ATOM 683 C CA . VAL A 1 91 ? -15.984 5.640 23.229 1.00 96.00 91 VAL A CA 1
ATOM 684 C C . VAL A 1 91 ? -15.778 5.428 21.734 1.00 96.00 91 VAL A C 1
ATOM 686 O O . VAL A 1 91 ? -16.350 4.513 21.151 1.00 96.00 91 VAL A O 1
ATOM 689 N N . VAL A 1 92 ? -14.944 6.264 21.114 1.00 96.50 92 VAL A N 1
ATOM 690 C CA . VAL A 1 92 ? -14.561 6.099 19.704 1.00 96.50 92 VAL A CA 1
ATOM 691 C C . VAL A 1 92 ? -13.840 4.764 19.519 1.00 96.50 92 VAL A C 1
ATOM 693 O O . VAL A 1 92 ? -12.987 4.407 20.341 1.00 96.50 92 VAL A O 1
ATOM 696 N N . ASN A 1 93 ? -14.159 4.044 18.443 1.00 96.06 93 ASN A N 1
ATOM 697 C CA . ASN A 1 93 ? -13.515 2.780 18.118 1.00 96.06 93 ASN A CA 1
ATOM 698 C C . ASN A 1 93 ? -11.987 2.988 17.973 1.00 96.06 93 ASN A C 1
ATOM 700 O O . ASN A 1 93 ? -11.538 3.780 17.134 1.00 96.06 93 ASN A O 1
ATOM 704 N N . PRO A 1 94 ? -11.143 2.295 18.764 1.00 95.25 94 PRO A N 1
ATOM 705 C CA . PRO A 1 94 ? -9.694 2.484 18.731 1.00 95.25 94 PRO A CA 1
ATOM 706 C C . PRO A 1 94 ? -9.067 2.144 17.370 1.00 95.25 94 PRO A C 1
ATOM 708 O O . PRO A 1 94 ? -7.952 2.600 17.088 1.00 95.25 94 PRO A O 1
ATOM 711 N N . LYS A 1 95 ? -9.765 1.396 16.503 1.00 96.88 95 LYS A N 1
ATOM 712 C CA . LYS A 1 95 ? -9.302 1.076 15.147 1.00 96.88 95 LYS A CA 1
ATOM 713 C C . LYS A 1 95 ? -9.125 2.311 14.266 1.00 96.88 95 LYS A C 1
ATOM 715 O O . LYS A 1 95 ? -8.226 2.285 13.428 1.00 96.88 95 LYS A O 1
ATOM 720 N N . HIS A 1 96 ? -9.846 3.414 14.498 1.00 97.44 96 HIS A N 1
ATOM 721 C CA . HIS A 1 96 ? -9.616 4.665 13.758 1.00 97.44 96 HIS A CA 1
ATOM 722 C C . HIS A 1 96 ? -8.178 5.180 13.913 1.00 97.44 96 HIS A C 1
ATOM 724 O O . HIS A 1 96 ? -7.552 5.587 12.936 1.00 97.44 96 HIS A O 1
ATOM 730 N N . ASN A 1 97 ? -7.608 5.095 15.120 1.00 97.12 97 ASN A N 1
ATOM 731 C CA . ASN A 1 97 ? -6.229 5.529 15.370 1.00 97.12 97 ASN A CA 1
ATOM 732 C C . ASN A 1 97 ? -5.207 4.651 14.630 1.00 97.12 97 ASN A C 1
ATOM 734 O O . AS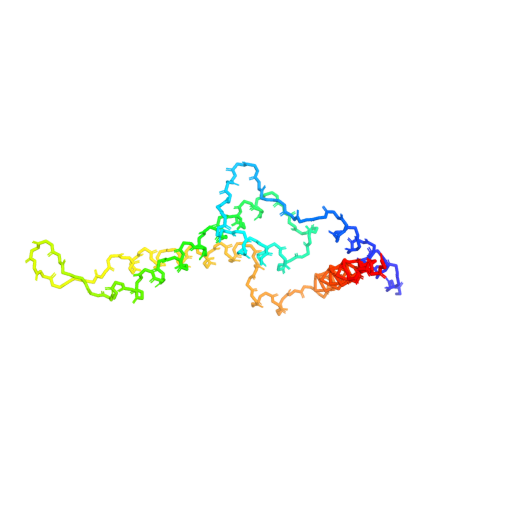N A 1 97 ? -4.188 5.143 14.126 1.00 97.12 97 ASN A O 1
ATOM 738 N N . LEU A 1 98 ? -5.473 3.343 14.563 1.00 97.19 98 LEU A N 1
ATOM 739 C CA . LEU A 1 98 ? -4.632 2.405 13.827 1.00 97.19 98 LEU A CA 1
ATOM 740 C C . LEU A 1 98 ? -4.745 2.629 12.314 1.00 97.19 98 LEU A C 1
ATOM 742 O O . LEU A 1 98 ? -3.715 2.696 11.641 1.00 97.19 98 LEU A O 1
ATOM 746 N N . LEU A 1 99 ? -5.964 2.811 11.799 1.00 97.88 99 LEU A N 1
ATOM 747 C CA . LEU A 1 99 ? -6.239 3.110 10.393 1.00 97.88 99 LEU A CA 1
ATOM 748 C C . LEU A 1 99 ? -5.502 4.376 9.939 1.00 97.88 99 LEU A C 1
ATOM 750 O O . LEU A 1 99 ? -4.798 4.358 8.930 1.00 97.88 99 LEU A O 1
ATOM 754 N N . GLU A 1 100 ? -5.591 5.451 10.718 1.00 97.88 100 GLU A N 1
ATOM 755 C CA . GLU A 1 100 ? -4.914 6.723 10.443 1.00 97.88 100 GLU A CA 1
ATOM 756 C C . GLU A 1 100 ? -3.380 6.561 10.454 1.00 97.88 100 GLU A C 1
ATOM 758 O O . GLU A 1 100 ? -2.669 7.032 9.562 1.00 97.88 100 GLU A O 1
ATOM 763 N N . THR A 1 101 ? -2.840 5.789 11.401 1.00 98.19 101 THR A N 1
ATOM 764 C CA . THR A 1 101 ? -1.399 5.485 11.454 1.00 98.19 101 THR A CA 1
ATOM 765 C C . THR A 1 101 ? -0.920 4.699 10.231 1.00 98.19 101 THR A C 1
ATOM 767 O O . THR A 1 101 ? 0.131 5.019 9.660 1.00 98.19 101 THR A O 1
ATOM 770 N N . LEU A 1 102 ? -1.671 3.679 9.812 1.00 98.00 102 LEU A N 1
ATOM 771 C CA . LEU A 1 102 ? -1.338 2.883 8.631 1.00 98.00 102 LEU A CA 1
ATOM 772 C C . LEU A 1 102 ? -1.498 3.694 7.344 1.00 98.00 102 LEU A C 1
ATOM 774 O O . LEU A 1 102 ? -0.647 3.588 6.463 1.00 98.00 102 LEU A O 1
ATOM 778 N N . THR A 1 103 ? -2.500 4.567 7.264 1.00 97.69 103 THR A N 1
ATOM 779 C CA . THR A 1 103 ? -2.710 5.463 6.118 1.00 97.69 103 THR A CA 1
ATOM 780 C C . THR A 1 103 ? -1.517 6.398 5.928 1.00 97.69 103 THR A C 1
ATOM 782 O O . THR A 1 103 ? -0.942 6.454 4.836 1.00 97.69 103 THR A O 1
ATOM 785 N N . ARG A 1 104 ? -1.031 7.048 6.996 1.00 97.94 104 ARG A N 1
ATOM 786 C CA . ARG A 1 104 ? 0.196 7.864 6.914 1.00 97.94 104 ARG A CA 1
ATOM 787 C C . ARG A 1 104 ? 1.421 7.045 6.506 1.00 97.94 104 ARG A C 1
ATOM 789 O O . ARG A 1 104 ? 2.233 7.520 5.708 1.00 97.94 104 ARG A O 1
ATOM 796 N N . ARG A 1 105 ? 1.557 5.814 7.018 1.00 97.56 105 ARG A N 1
ATOM 797 C CA . ARG A 1 105 ? 2.639 4.895 6.624 1.00 97.56 105 ARG A CA 1
ATOM 798 C C . ARG A 1 105 ? 2.564 4.553 5.135 1.00 97.56 105 ARG A C 1
ATOM 800 O O . ARG A 1 105 ? 3.588 4.634 4.461 1.00 97.56 105 ARG A O 1
ATOM 807 N N . ALA A 1 106 ? 1.385 4.212 4.619 1.00 96.56 106 ALA A N 1
ATOM 808 C CA . ALA A 1 106 ? 1.185 3.884 3.208 1.00 96.56 106 ALA A CA 1
ATOM 809 C C . ALA A 1 106 ? 1.565 5.063 2.304 1.00 96.56 106 ALA A C 1
ATOM 811 O O . ALA A 1 106 ? 2.296 4.898 1.326 1.00 96.56 106 ALA A O 1
ATOM 812 N N . VAL A 1 107 ? 1.154 6.276 2.679 1.00 95.06 107 VAL A N 1
ATOM 813 C CA . VAL A 1 107 ? 1.521 7.498 1.958 1.00 95.06 107 VAL A CA 1
ATOM 814 C C . VAL A 1 107 ? 3.042 7.706 1.947 1.00 95.06 107 VAL A C 1
ATOM 816 O O . VAL A 1 107 ? 3.602 8.000 0.889 1.00 95.06 107 VAL A O 1
ATOM 819 N N . ALA A 1 108 ? 3.719 7.528 3.087 1.00 95.19 108 ALA A N 1
ATOM 820 C CA . ALA A 1 108 ? 5.173 7.669 3.191 1.00 95.19 108 ALA A CA 1
ATOM 821 C C . ALA A 1 108 ? 5.933 6.626 2.351 1.00 95.19 108 ALA A C 1
ATOM 823 O O . ALA A 1 108 ? 6.841 6.990 1.604 1.00 95.19 108 ALA A O 1
ATOM 824 N N . LEU A 1 109 ? 5.532 5.353 2.419 1.00 95.44 109 LEU A N 1
ATOM 825 C CA . LEU A 1 109 ? 6.124 4.274 1.620 1.00 95.44 109 LEU A CA 1
ATOM 826 C C . LEU A 1 109 ? 5.929 4.513 0.119 1.00 95.44 109 LEU A C 1
ATOM 828 O O . LE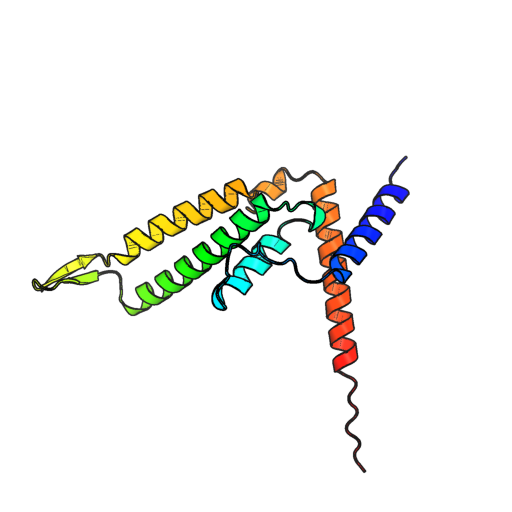U A 1 109 ? 6.871 4.384 -0.659 1.00 95.44 109 LEU A O 1
ATOM 832 N N . SER A 1 110 ? 4.731 4.929 -0.290 1.00 92.50 110 SER A N 1
ATOM 833 C CA . SER A 1 110 ? 4.451 5.199 -1.700 1.00 92.50 110 SER A CA 1
ATOM 834 C C . SER A 1 110 ? 5.218 6.426 -2.228 1.00 92.50 110 SER A C 1
ATOM 836 O O . SER A 1 110 ? 5.693 6.419 -3.367 1.00 92.50 110 SER A O 1
ATOM 838 N N . ARG A 1 111 ? 5.462 7.444 -1.383 1.00 90.31 111 ARG A N 1
ATOM 839 C CA . ARG A 1 111 ? 6.375 8.555 -1.719 1.00 90.31 111 ARG A CA 1
ATOM 840 C C . ARG A 1 111 ? 7.810 8.066 -1.912 1.00 90.31 111 ARG A C 1
ATOM 842 O O . ARG A 1 111 ? 8.427 8.442 -2.900 1.00 90.31 111 ARG A O 1
ATOM 849 N N . ALA A 1 112 ? 8.318 7.206 -1.025 1.00 90.81 112 ALA A N 1
ATOM 850 C CA . ALA A 1 112 ? 9.666 6.643 -1.153 1.00 90.81 112 ALA A CA 1
ATOM 851 C C . ALA A 1 112 ? 9.840 5.837 -2.456 1.00 90.81 112 ALA A C 1
ATOM 853 O O . ALA A 1 112 ? 10.880 5.904 -3.107 1.00 90.81 112 ALA A O 1
ATOM 854 N N . LEU A 1 113 ? 8.788 5.132 -2.875 1.00 88.38 113 LEU A N 1
ATOM 855 C CA . LEU A 1 113 ? 8.767 4.334 -4.101 1.00 88.38 113 LEU A CA 1
ATOM 856 C C . LEU A 1 113 ? 8.531 5.142 -5.385 1.00 88.38 113 LEU A C 1
ATOM 858 O O . LEU A 1 113 ? 8.712 4.598 -6.477 1.00 88.38 113 LEU A O 1
ATOM 862 N N . HIS A 1 114 ? 8.127 6.412 -5.280 1.00 82.19 114 HIS A N 1
ATOM 863 C CA . HIS A 1 114 ? 7.703 7.241 -6.415 1.00 82.19 114 HIS A CA 1
ATOM 864 C C . HIS A 1 114 ? 6.582 6.592 -7.258 1.00 82.19 114 HIS A C 1
ATOM 866 O O . HIS A 1 114 ? 6.533 6.766 -8.475 1.00 82.19 114 HIS A O 1
ATOM 872 N N . VAL A 1 115 ? 5.686 5.822 -6.625 1.00 69.81 115 VAL A N 1
ATOM 873 C CA . VAL A 1 115 ? 4.590 5.088 -7.303 1.00 69.81 115 VAL A CA 1
ATOM 874 C C . VAL A 1 115 ? 3.254 5.841 -7.304 1.00 69.81 115 VAL A C 1
ATOM 876 O O . VAL A 1 115 ? 2.261 5.344 -7.826 1.00 69.81 115 VAL A O 1
ATOM 879 N N . HIS A 1 116 ? 3.217 7.065 -6.772 1.00 62.19 116 HIS A N 1
ATOM 880 C CA . HIS A 1 116 ? 2.028 7.921 -6.814 1.00 62.19 116 HIS A CA 1
ATOM 881 C C . HIS A 1 116 ? 1.785 8.507 -8.211 1.00 62.19 116 HIS A C 1
ATOM 883 O O . HIS A 1 116 ? 2.715 8.949 -8.889 1.00 62.19 116 HIS A O 1
ATOM 889 N N . ALA A 1 117 ? 0.510 8.582 -8.607 1.00 48.50 117 ALA A N 1
ATOM 890 C CA . ALA A 1 117 ? 0.057 9.088 -9.906 1.00 48.50 117 ALA A CA 1
ATOM 891 C C . ALA A 1 117 ? 0.545 10.517 -10.234 1.00 48.50 117 ALA A C 1
ATOM 893 O O . ALA A 1 117 ? 0.739 10.837 -11.407 1.00 48.50 117 ALA A O 1
ATOM 894 N N . GLU A 1 118 ? 0.834 11.352 -9.230 1.00 40.53 118 GLU A N 1
ATOM 895 C CA . GLU A 1 118 ? 1.400 12.702 -9.412 1.00 40.53 118 GLU A CA 1
ATOM 896 C C . GLU A 1 118 ? 2.823 12.713 -9.992 1.00 40.53 118 GLU A C 1
ATOM 898 O O . GLU A 1 118 ? 3.222 13.693 -10.621 1.00 40.53 118 GLU A O 1
ATOM 903 N N . ALA A 1 119 ? 3.570 11.606 -9.915 1.00 43.25 119 ALA A N 1
ATOM 904 C CA . ALA A 1 119 ? 4.859 11.486 -10.600 1.00 43.25 119 ALA A CA 1
ATOM 905 C C . ALA A 1 119 ? 4.714 11.377 -12.133 1.00 43.25 119 ALA A C 1
ATOM 907 O O . ALA A 1 119 ? 5.709 11.411 -12.857 1.00 43.25 119 ALA A O 1
ATOM 908 N N . THR A 1 120 ? 3.489 11.281 -12.666 1.00 45.44 120 THR A N 1
ATOM 909 C CA . THR A 1 120 ? 3.239 11.223 -14.116 1.00 45.44 120 THR A CA 1
ATOM 910 C C . THR A 1 120 ? 3.620 12.514 -14.836 1.00 45.44 120 THR A C 1
ATOM 912 O O . THR A 1 120 ? 4.028 12.446 -15.991 1.00 45.44 120 THR A O 1
ATOM 915 N N . VAL A 1 121 ? 3.578 13.665 -14.158 1.00 45.44 121 VAL A N 1
ATOM 916 C CA . VAL A 1 121 ? 3.912 14.968 -14.766 1.00 45.44 121 VAL A CA 1
ATOM 917 C C . VAL A 1 121 ? 5.432 15.206 -14.830 1.00 45.44 121 VAL A C 1
ATOM 919 O O . VAL A 1 121 ? 5.900 16.007 -15.633 1.00 45.44 121 VAL A O 1
ATOM 922 N N . GLY A 1 122 ? 6.216 14.469 -14.031 1.00 45.94 122 GLY A N 1
ATOM 923 C CA . GLY A 1 122 ? 7.684 14.528 -14.002 1.00 45.94 122 GLY A CA 1
ATOM 924 C C . GLY A 1 122 ? 8.391 13.301 -14.591 1.00 45.94 122 GLY A C 1
ATOM 925 O O . GLY A 1 122 ? 9.622 13.254 -14.590 1.00 45.94 122 GLY A O 1
ATOM 926 N N . ARG A 1 123 ? 7.653 12.291 -15.081 1.00 56.56 123 ARG A N 1
ATOM 927 C CA . ARG A 1 123 ? 8.260 11.115 -15.722 1.00 56.56 123 ARG A CA 1
ATOM 928 C C . ARG A 1 123 ? 9.023 11.568 -16.962 1.00 56.56 123 ARG A C 1
ATOM 930 O O . ARG A 1 123 ? 8.452 12.188 -17.858 1.00 56.56 123 ARG A O 1
ATOM 937 N N . SER A 1 124 ? 10.305 11.209 -17.049 1.00 60.53 124 SER A N 1
ATOM 938 C CA . SER A 1 124 ? 11.023 11.330 -18.315 1.00 60.53 124 SER A CA 1
ATOM 939 C C . SER A 1 124 ? 10.229 10.576 -19.386 1.00 60.53 124 SER A C 1
ATOM 941 O O . SER A 1 124 ? 9.691 9.493 -19.123 1.00 60.53 124 SER A O 1
ATOM 943 N N . GLN A 1 125 ? 10.130 11.144 -20.592 1.00 67.75 125 GLN A N 1
ATOM 944 C CA . GLN A 1 125 ? 9.398 10.513 -21.698 1.00 67.75 125 GLN A CA 1
ATOM 945 C C . GLN A 1 125 ? 9.830 9.051 -21.904 1.00 67.75 125 GLN A C 1
ATOM 947 O O . GLN A 1 125 ? 9.025 8.209 -22.292 1.00 67.75 125 GLN A O 1
ATOM 952 N N . ASP A 1 126 ? 11.086 8.737 -21.592 1.00 72.62 126 ASP A N 1
ATOM 953 C CA . ASP A 1 126 ? 11.666 7.407 -21.729 1.00 72.62 126 ASP A CA 1
ATOM 954 C C . ASP A 1 126 ? 11.151 6.412 -20.681 1.00 72.62 126 ASP A C 1
ATOM 956 O O . ASP A 1 126 ? 10.884 5.259 -21.020 1.00 72.62 126 ASP A O 1
ATOM 960 N N . ALA A 1 127 ? 10.942 6.837 -19.430 1.00 74.12 127 ALA A N 1
ATOM 961 C CA . ALA A 1 127 ? 10.340 5.985 -18.402 1.00 74.12 12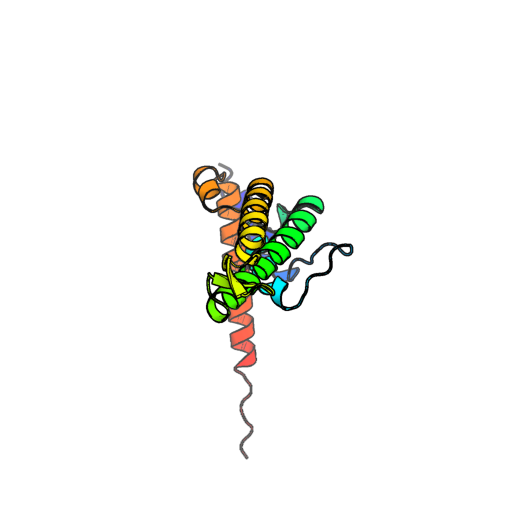7 ALA A CA 1
ATOM 962 C C . ALA A 1 127 ? 8.880 5.642 -18.744 1.00 74.12 127 ALA A C 1
ATOM 964 O O . ALA A 1 127 ? 8.459 4.494 -18.589 1.00 74.12 127 ALA A O 1
ATOM 965 N N . GLY A 1 128 ? 8.130 6.619 -19.268 1.00 78.31 128 GLY A N 1
ATOM 966 C CA . GLY A 1 128 ? 6.762 6.409 -19.750 1.00 78.31 128 GLY A CA 1
ATOM 967 C C . GLY A 1 128 ? 6.696 5.447 -20.939 1.00 78.31 128 GLY A C 1
ATOM 968 O O . GLY A 1 128 ? 5.894 4.515 -20.929 1.00 78.31 128 GLY A O 1
ATOM 969 N N . LYS A 1 129 ? 7.586 5.612 -21.929 1.00 81.75 129 LYS A N 1
ATOM 970 C CA . LYS A 1 129 ? 7.682 4.713 -23.095 1.00 81.75 129 LYS A CA 1
ATOM 971 C C . LYS A 1 129 ? 8.000 3.271 -22.695 1.00 81.75 129 LYS A C 1
ATOM 973 O O . LYS A 1 129 ? 7.366 2.356 -23.210 1.00 81.75 129 LYS A O 1
ATOM 978 N N . LYS A 1 130 ? 8.950 3.067 -21.772 1.00 82.56 130 LYS A N 1
ATOM 979 C CA . LYS A 1 130 ? 9.315 1.730 -21.270 1.00 82.56 130 LYS A CA 1
ATOM 980 C C . LYS A 1 130 ? 8.137 1.039 -20.587 1.00 82.56 130 LYS A C 1
ATOM 982 O O . LYS A 1 130 ? 7.830 -0.098 -20.926 1.00 82.56 130 LYS A O 1
ATOM 987 N N . LEU A 1 131 ? 7.447 1.742 -19.686 1.00 83.12 131 LEU A N 1
ATOM 988 C CA . LEU A 1 131 ? 6.279 1.190 -18.998 1.00 83.12 131 LEU A CA 1
ATOM 989 C C . LEU A 1 131 ? 5.147 0.845 -19.976 1.00 83.12 131 LEU A C 1
ATOM 991 O O . LEU A 1 131 ? 4.590 -0.245 -19.898 1.00 83.12 131 LEU A O 1
ATOM 995 N N . GLY A 1 132 ? 4.833 1.742 -20.916 1.00 83.19 132 GLY A N 1
ATOM 996 C CA . GLY A 1 132 ? 3.794 1.492 -21.919 1.00 83.19 132 GLY A CA 1
ATOM 997 C C . GLY A 1 132 ? 4.112 0.288 -22.811 1.00 83.19 132 GLY A C 1
ATOM 998 O O . GLY A 1 132 ? 3.230 -0.524 -23.085 1.00 83.19 132 GLY A O 1
ATOM 999 N N . ALA A 1 133 ? 5.377 0.125 -23.211 1.00 85.12 133 ALA A N 1
ATOM 1000 C CA . ALA A 1 133 ? 5.821 -1.037 -23.977 1.00 85.12 133 ALA A CA 1
ATOM 1001 C C . ALA A 1 133 ? 5.690 -2.345 -23.176 1.00 85.12 133 ALA A C 1
ATOM 1003 O O . ALA A 1 133 ? 5.213 -3.341 -23.717 1.00 85.12 133 ALA A O 1
ATOM 1004 N N . GLU A 1 134 ? 6.063 -2.348 -21.891 1.00 83.44 134 GLU A N 1
ATOM 1005 C CA . GLU A 1 134 ? 5.900 -3.517 -21.013 1.00 83.44 134 GLU A CA 1
ATOM 1006 C C . GLU A 1 134 ? 4.426 -3.881 -20.792 1.00 83.44 134 GLU A C 1
ATOM 1008 O O . GLU A 1 134 ? 4.070 -5.057 -20.862 1.00 83.44 134 GLU A O 1
ATOM 1013 N N . GLN A 1 135 ? 3.553 -2.894 -20.572 1.00 84.75 135 GLN A N 1
ATOM 1014 C CA . GLN A 1 135 ? 2.112 -3.126 -20.428 1.00 84.75 135 GLN A CA 1
ATOM 1015 C C . GLN A 1 135 ? 1.502 -3.707 -21.710 1.00 84.75 135 GLN A C 1
ATOM 1017 O O . GLN A 1 135 ? 0.751 -4.679 -21.642 1.00 84.75 135 GLN A O 1
ATOM 1022 N N . ALA A 1 136 ? 1.874 -3.172 -22.878 1.00 85.75 136 ALA A N 1
ATOM 1023 C CA . ALA A 1 136 ? 1.433 -3.704 -24.165 1.00 85.75 136 ALA A CA 1
ATOM 1024 C C . ALA A 1 136 ? 1.923 -5.146 -24.393 1.00 85.75 136 ALA A C 1
ATOM 1026 O O . ALA A 1 136 ? 1.142 -6.001 -24.810 1.00 85.75 136 ALA A O 1
ATOM 1027 N N . ALA A 1 137 ? 3.189 -5.438 -24.069 1.00 84.50 137 ALA A N 1
ATOM 1028 C CA . ALA A 1 137 ? 3.753 -6.782 -24.187 1.00 84.50 137 ALA A CA 1
ATOM 1029 C C . ALA A 1 137 ? 3.043 -7.786 -23.263 1.00 84.50 137 ALA A C 1
ATOM 1031 O O . ALA A 1 137 ? 2.684 -8.877 -23.704 1.00 84.50 137 ALA A O 1
ATOM 1032 N N . ARG A 1 138 ? 2.774 -7.411 -22.004 1.00 82.50 138 ARG A N 1
ATOM 1033 C CA . ARG A 1 138 ? 2.022 -8.256 -21.059 1.00 82.50 138 ARG A CA 1
ATOM 1034 C C . ARG A 1 138 ? 0.583 -8.497 -21.514 1.00 82.50 138 ARG A C 1
ATOM 1036 O O . ARG A 1 138 ? 0.123 -9.632 -21.449 1.00 82.50 138 ARG A O 1
ATOM 1043 N N . GLY A 1 139 ? -0.104 -7.468 -22.017 1.00 82.94 139 GLY A N 1
ATOM 1044 C CA . GLY A 1 139 ? -1.451 -7.611 -22.578 1.00 82.94 139 GLY A CA 1
ATOM 1045 C C . GLY A 1 139 ? -1.492 -8.568 -23.774 1.00 82.94 139 GLY A C 1
ATOM 1046 O O . GLY A 1 139 ? -2.387 -9.404 -23.864 1.00 82.94 139 GLY A O 1
ATOM 1047 N N . ALA A 1 140 ? -0.487 -8.511 -24.652 1.00 82.56 140 ALA A N 1
ATOM 1048 C CA . ALA A 1 140 ? -0.371 -9.435 -25.780 1.00 82.56 140 ALA A CA 1
ATOM 1049 C C . ALA A 1 140 ? -0.157 -10.893 -25.331 1.00 82.56 140 ALA A C 1
ATOM 1051 O O . ALA A 1 140 ? -0.815 -11.787 -25.862 1.00 82.56 140 ALA A O 1
ATOM 1052 N N . VAL A 1 141 ? 0.706 -11.133 -24.333 1.00 79.19 141 VAL A N 1
ATOM 1053 C CA . VAL A 1 141 ? 0.917 -12.474 -23.749 1.00 79.19 141 VAL A CA 1
ATOM 1054 C C . VAL A 1 141 ? -0.367 -13.001 -23.105 1.00 79.19 141 VAL A C 1
ATOM 1056 O O . VAL A 1 141 ? -0.746 -14.142 -23.352 1.00 79.19 141 VAL A O 1
ATOM 1059 N N . HIS A 1 142 ? -1.066 -12.164 -22.335 1.00 77.00 142 HIS A N 1
ATOM 1060 C CA . HIS A 1 142 ? -2.321 -12.544 -21.690 1.00 77.00 142 HIS A CA 1
ATOM 1061 C C . HIS A 1 142 ? -3.403 -12.935 -22.711 1.00 77.00 142 HIS A C 1
ATOM 1063 O O . HIS A 1 142 ? -4.019 -13.994 -22.588 1.00 77.00 142 HIS A O 1
ATOM 1069 N N . ASN A 1 143 ? -3.578 -12.137 -23.767 1.00 73.38 143 ASN A N 1
ATOM 1070 C CA . ASN A 1 143 ? -4.533 -12.434 -24.838 1.00 73.38 143 ASN A CA 1
ATOM 1071 C C . ASN A 1 143 ? -4.177 -13.722 -25.597 1.00 73.38 143 ASN A C 1
ATOM 1073 O O . ASN A 1 143 ? -5.067 -14.498 -25.931 1.00 73.38 143 ASN A O 1
ATOM 1077 N N . ALA A 1 144 ? -2.887 -13.970 -25.847 1.00 72.88 144 ALA A N 1
ATOM 1078 C CA . ALA A 1 144 ? -2.432 -15.201 -26.491 1.00 72.88 144 ALA A CA 1
ATOM 1079 C C . ALA A 1 144 ? -2.712 -16.440 -25.622 1.00 72.88 144 ALA A C 1
ATOM 1081 O O . ALA A 1 144 ? -3.195 -17.440 -26.141 1.00 72.88 144 ALA A O 1
ATOM 1082 N N . SER A 1 145 ? -2.492 -16.358 -24.302 1.00 63.44 145 SER A N 1
ATOM 1083 C CA . SER A 1 145 ? -2.815 -17.459 -23.382 1.00 63.44 145 SER A CA 1
ATOM 1084 C C . SER A 1 145 ? -4.316 -17.756 -23.289 1.00 63.44 145 SER A C 1
ATOM 1086 O O . SER A 1 145 ? -4.695 -18.917 -23.213 1.00 63.44 145 SER A O 1
ATOM 1088 N N . GLN A 1 146 ? -5.180 -16.735 -23.358 1.00 60.75 146 GLN A N 1
ATOM 1089 C CA . GLN A 1 146 ? -6.635 -16.946 -23.373 1.00 60.75 146 GLN A CA 1
ATOM 1090 C C . GLN A 1 146 ? -7.140 -17.546 -24.694 1.00 60.75 146 GLN A C 1
ATOM 1092 O O . GLN A 1 146 ? -8.144 -18.252 -24.701 1.00 60.75 146 GLN A O 1
ATOM 1097 N N . ALA A 1 147 ? -6.465 -17.267 -25.814 1.00 60.53 147 ALA A N 1
ATOM 1098 C CA . ALA A 1 147 ? -6.825 -17.835 -27.111 1.00 60.53 147 ALA A CA 1
ATOM 1099 C C . ALA A 1 147 ? -6.483 -19.334 -27.217 1.00 60.53 147 ALA A C 1
ATOM 1101 O O . ALA A 1 147 ? -7.183 -20.061 -27.919 1.00 60.53 147 ALA A O 1
ATOM 1102 N N . ASP A 1 148 ? -5.439 -19.791 -26.518 1.00 58.06 148 ASP A N 1
ATOM 1103 C CA . ASP A 1 148 ? -4.987 -21.191 -26.523 1.00 58.06 148 ASP A CA 1
ATOM 1104 C C . ASP A 1 148 ? -5.853 -22.085 -25.605 1.00 58.06 148 ASP A C 1
ATOM 1106 O O . ASP A 1 148 ? -6.155 -23.226 -25.943 1.00 58.06 148 ASP A O 1
ATOM 1110 N N . ASP A 1 149 ? -6.364 -21.540 -24.492 1.00 55.38 149 ASP A N 1
ATOM 1111 C CA . ASP A 1 149 ? -7.227 -22.261 -23.530 1.00 55.38 149 ASP A CA 1
ATOM 1112 C C . ASP A 1 149 ? -8.688 -22.437 -24.025 1.00 55.38 149 ASP A C 1
ATOM 1114 O O . ASP A 1 149 ? -9.482 -23.187 -23.460 1.00 55.38 149 ASP A O 1
ATOM 1118 N N . GLY A 1 150 ? -9.056 -21.769 -25.127 1.00 56.28 150 GLY A N 1
ATOM 1119 C CA . GLY A 1 150 ? -10.364 -21.882 -25.790 1.00 56.28 150 GLY A CA 1
ATOM 1120 C C . GLY A 1 150 ? -10.479 -23.026 -26.810 1.00 56.28 150 GLY A C 1
ATOM 1121 O O . GLY A 1 150 ? -11.502 -23.137 -27.488 1.00 56.28 150 GLY A O 1
ATOM 1122 N N . LEU A 1 151 ? -9.445 -23.862 -26.952 1.00 55.41 151 LEU A N 1
ATOM 1123 C CA . LEU A 1 151 ? -9.303 -24.884 -27.999 1.00 55.41 151 LEU A CA 1
ATOM 1124 C C . LEU A 1 151 ? -9.396 -26.322 -27.460 1.00 55.41 151 LEU A C 1
ATOM 1126 O O . LEU A 1 151 ? -8.670 -27.211 -27.903 1.00 55.41 151 LEU A O 1
ATOM 1130 N N . ILE A 1 152 ? -10.356 -26.595 -26.570 1.00 55.38 152 ILE A N 1
ATOM 1131 C CA . ILE A 1 152 ? -10.794 -27.975 -26.301 1.00 55.38 152 ILE A CA 1
ATOM 1132 C C . ILE A 1 152 ? -12.102 -28.246 -27.063 1.00 55.38 152 ILE A C 1
ATOM 1134 O O . ILE A 1 152 ? -13.187 -28.056 -26.507 1.00 55.38 152 ILE A O 1
ATOM 1138 N N . PRO A 1 153 ? -12.061 -28.700 -28.334 1.00 50.38 153 PRO A N 1
ATOM 1139 C CA . PRO A 1 153 ? -13.215 -29.329 -28.953 1.00 50.38 153 PRO A CA 1
ATOM 1140 C C . PRO A 1 153 ? -13.617 -30.550 -28.127 1.00 50.38 153 PRO A C 1
ATOM 1142 O O . PRO A 1 153 ? -12.887 -31.540 -28.054 1.00 50.38 153 PRO A O 1
ATOM 1145 N N . GLY A 1 154 ? -14.791 -30.481 -27.504 1.00 49.75 154 GLY A N 1
ATOM 1146 C CA . GLY A 1 154 ? -15.464 -31.661 -26.988 1.00 49.75 154 GLY A CA 1
ATOM 1147 C C . GLY A 1 154 ? -15.627 -32.663 -28.126 1.00 49.75 154 GLY A C 1
ATOM 1148 O O . GLY A 1 154 ? -16.352 -32.412 -29.087 1.00 49.75 154 GLY A O 1
ATOM 1149 N N . LEU A 1 155 ? -14.923 -33.789 -28.029 1.00 44.91 155 LEU A N 1
ATOM 1150 C CA . LEU A 1 155 ? -15.159 -34.962 -28.855 1.00 44.91 155 LEU A CA 1
ATOM 1151 C C . LEU A 1 155 ? -16.531 -35.524 -28.476 1.00 44.91 155 LEU A C 1
ATOM 1153 O O . LEU A 1 155 ? -16.657 -36.349 -27.576 1.00 44.91 155 LEU A O 1
ATOM 1157 N N . THR A 1 156 ? -17.572 -35.042 -29.145 1.00 48.91 156 THR A N 1
ATOM 1158 C CA . THR A 1 156 ? -18.824 -35.777 -29.285 1.00 48.91 156 THR A CA 1
ATOM 1159 C C . THR A 1 156 ? -18.667 -36.733 -30.456 1.00 48.91 156 THR A C 1
ATOM 1161 O O . THR A 1 156 ? -18.698 -36.294 -31.605 1.00 48.91 156 THR A O 1
ATOM 1164 N N . HIS A 1 157 ? -18.490 -38.015 -30.154 1.00 46.41 157 HIS A N 1
ATOM 1165 C CA . HIS A 1 157 ? -19.153 -39.121 -30.840 1.00 46.41 157 HIS A CA 1
ATOM 1166 C C . HIS A 1 157 ? -19.136 -40.358 -29.947 1.00 46.41 157 HIS A C 1
ATOM 1168 O O . HIS A 1 157 ? -18.069 -40.645 -29.363 1.00 46.41 157 HIS A O 1
#

Foldseek 3Di:
DCPPVLLVVLLVLLLVQLVVDDDDADPVADDDPLLVVQLRLQCLLFFVVVDDNVLSNLSSVLSVLVSVLVVLVVVCVVQDQWDQDPVRDIDGDCSVVVNVVSVVSNVVSCVVNVSDPVCVVVDDPSRVSSSVSNVVSNVVVVVVVVVVVVPDDDPDD

Sequence (157 aa):
MRTRSDSTTTAVAAAQAAASGPMKPPDHIKLRENDWPYWDAIVQARAATTWNNADLALAANLARTQADISRLSLELEDEGDVMVNARGTPVVNPKHNLLETLTRRAVALSRALHVHAEATVGRSQDAGKKLGAEQAARGAVHNASQADDGLIPGLTH

InterPro domains:
  IPR059624 Hendrixvirinae small terminase [PF26841] (2-156)

Organism: NCBI:txid101571